Protein AF-A0A662IWZ7-F1 (afdb_monomer_lite)

Foldseek 3Di:
DPDPVPPPPPPDDPDDDDDPVLLLVVLQVVDDLVVVCVVRVHDSVSVVVVCVVVVPDRPPPD

Secondary structure (DSSP, 8-state):
--STTSS----SPPPPP--HHHHHHHHHTT--HHHHHHHTTS-HHHHHHHHHHTTPPP----

pLDDT: mean 76.04, std 14.97, range [43.09, 89.69]

Sequence (62 aa):
MERARREGKRVGRPKKEVSKARVEEYLKKGLSLSAISKILGVSPKTLKRRIEEWRLKRASLR

Structure (mmCIF, N/CA/C/O backbone):
data_AF-A0A662IWZ7-F1
#
_entry.id   AF-A0A662IWZ7-F1
#
loop_
_atom_site.group_PDB
_atom_site.id
_atom_site.type_symbol
_atom_site.label_atom_id
_atom_site.label_alt_id
_atom_site.label_comp_id
_atom_site.label_asym_id
_atom_site.label_entity_id
_atom_site.label_seq_id
_atom_site.pdbx_PDB_ins_code
_atom_site.Cartn_x
_atom_site.Cartn_y
_atom_site.Cartn_z
_atom_site.occupancy
_atom_site.B_iso_or_equiv
_atom_site.auth_seq_id
_atom_site.auth_comp_id
_atom_site.auth_asym_id
_atom_site.auth_atom_id
_atom_site.pdbx_PDB_model_num
ATOM 1 N N . MET A 1 1 ? 33.788 1.310 -27.466 1.00 57.34 1 MET A N 1
ATOM 2 C CA . MET A 1 1 ? 33.034 0.826 -26.283 1.00 57.34 1 MET A CA 1
ATOM 3 C C . MET A 1 1 ? 32.378 1.967 -25.474 1.00 57.34 1 MET A C 1
ATOM 5 O O . MET A 1 1 ? 32.229 1.832 -24.268 1.00 57.34 1 MET A O 1
ATOM 9 N N . GLU A 1 2 ? 31.917 3.074 -26.087 1.00 55.53 2 GLU A N 1
ATOM 10 C CA . GLU A 1 2 ? 31.692 4.318 -25.307 1.00 55.53 2 GLU A CA 1
ATOM 11 C C . GLU A 1 2 ? 30.305 4.986 -25.434 1.00 55.53 2 GLU A C 1
ATOM 13 O O . GLU A 1 2 ? 30.019 5.940 -24.721 1.00 55.53 2 GLU A O 1
ATOM 18 N N . ARG A 1 3 ? 29.390 4.490 -26.284 1.00 46.66 3 ARG A N 1
ATOM 19 C CA . ARG A 1 3 ? 28.096 5.174 -26.537 1.00 46.66 3 ARG A CA 1
ATOM 20 C C . ARG A 1 3 ? 26.873 4.569 -25.842 1.00 46.66 3 ARG A C 1
ATOM 22 O O . ARG A 1 3 ? 25.863 5.246 -25.712 1.00 46.66 3 ARG A O 1
ATOM 29 N N . ALA A 1 4 ? 26.963 3.342 -25.329 1.00 50.91 4 ALA A N 1
ATOM 30 C CA . ALA A 1 4 ? 25.821 2.661 -24.705 1.00 50.91 4 ALA A CA 1
ATOM 31 C C . ALA A 1 4 ? 25.572 3.061 -23.236 1.00 50.91 4 ALA A C 1
ATOM 33 O O . ALA A 1 4 ? 24.522 2.750 -22.688 1.00 50.91 4 ALA A O 1
ATOM 34 N N . ARG A 1 5 ? 26.517 3.762 -22.588 1.00 53.25 5 ARG A N 1
ATOM 35 C CA . ARG A 1 5 ? 26.382 4.217 -21.189 1.00 53.25 5 ARG A CA 1
ATOM 36 C C . ARG A 1 5 ? 25.748 5.608 -21.050 1.00 53.25 5 ARG A C 1
ATOM 38 O O . ARG A 1 5 ? 25.438 6.013 -19.936 1.00 53.25 5 ARG A O 1
ATOM 45 N N . ARG A 1 6 ? 25.576 6.346 -22.158 1.00 51.38 6 ARG A N 1
ATOM 46 C CA . ARG A 1 6 ? 25.120 7.751 -22.150 1.00 51.38 6 ARG A CA 1
ATOM 47 C C . ARG A 1 6 ? 23.598 7.892 -22.137 1.00 51.38 6 ARG A C 1
ATOM 49 O O . ARG A 1 6 ? 23.075 8.846 -21.573 1.00 51.38 6 ARG A O 1
ATOM 56 N N . GLU A 1 7 ? 22.882 6.916 -22.683 1.00 52.50 7 GLU A N 1
ATOM 57 C CA . GLU A 1 7 ? 21.450 6.775 -22.448 1.00 52.50 7 GLU A CA 1
ATOM 58 C C . GLU A 1 7 ? 21.272 5.954 -21.174 1.00 52.50 7 GLU A C 1
ATOM 60 O O . GLU A 1 7 ? 21.215 4.728 -21.219 1.00 52.50 7 GLU A O 1
ATOM 65 N N . GLY A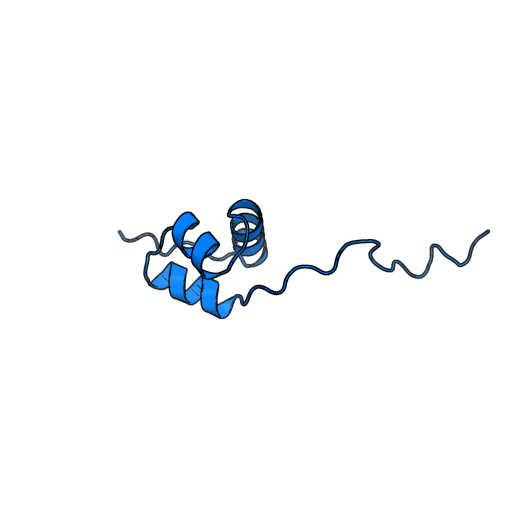 1 8 ? 21.214 6.616 -20.019 1.00 48.34 8 GLY A N 1
ATOM 66 C CA . GLY A 1 8 ? 20.849 6.000 -18.742 1.00 48.34 8 GLY A CA 1
ATOM 67 C C . GLY A 1 8 ? 19.398 5.504 -18.736 1.00 48.34 8 GLY A C 1
ATOM 68 O O . GLY A 1 8 ? 18.595 5.921 -17.903 1.00 48.34 8 GLY A O 1
ATOM 69 N N . LYS A 1 9 ? 19.025 4.636 -19.682 1.00 55.75 9 LYS A N 1
ATOM 70 C CA . LYS A 1 9 ? 17.755 3.920 -19.698 1.00 55.75 9 LYS A CA 1
ATOM 71 C C . LYS A 1 9 ? 17.755 3.080 -18.433 1.00 55.75 9 LYS A C 1
ATOM 73 O O . LYS A 1 9 ? 18.570 2.173 -18.300 1.00 55.75 9 LYS A O 1
ATOM 78 N N . ARG A 1 10 ? 16.905 3.438 -17.463 1.00 58.34 10 ARG A N 1
ATOM 79 C CA . ARG A 1 10 ? 16.730 2.683 -16.213 1.00 58.34 10 ARG A CA 1
ATOM 80 C C . ARG A 1 10 ? 16.511 1.213 -16.57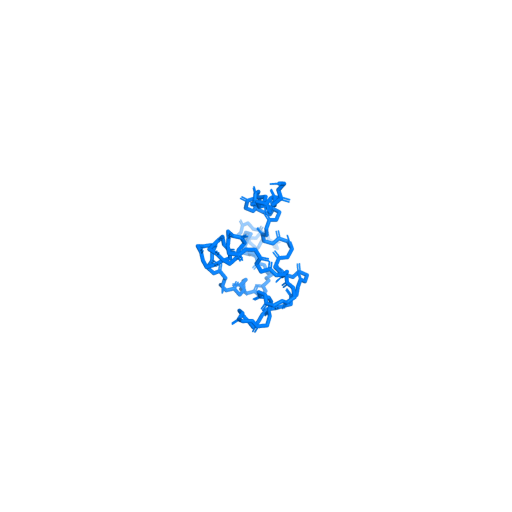1 1.00 58.34 10 ARG A C 1
ATOM 82 O O . ARG A 1 10 ? 15.416 0.841 -16.981 1.00 58.34 10 ARG A O 1
ATOM 89 N N . VAL A 1 11 ? 17.548 0.392 -16.417 1.00 55.84 11 VAL A N 1
ATOM 90 C CA . VAL A 1 11 ? 17.483 -1.059 -16.601 1.00 55.84 11 VAL A CA 1
ATOM 91 C C . VAL A 1 11 ? 16.727 -1.613 -15.398 1.00 55.84 11 VAL A C 1
ATOM 93 O O . VAL A 1 11 ? 17.301 -1.929 -14.360 1.00 55.84 11 VAL A O 1
ATOM 96 N N . GLY A 1 12 ? 15.401 -1.609 -15.475 1.00 65.06 12 GLY A N 1
ATOM 97 C CA . GLY A 1 12 ? 14.544 -2.076 -14.397 1.00 65.06 12 GLY A CA 1
ATOM 98 C C . GLY A 1 12 ? 13.128 -2.350 -14.876 1.00 65.06 12 GLY A C 1
ATOM 99 O O . GLY A 1 12 ? 12.650 -1.739 -15.830 1.00 65.06 12 GLY A O 1
ATOM 100 N N . ARG A 1 13 ? 12.441 -3.271 -14.190 1.00 57.41 13 ARG A N 1
ATOM 101 C CA . ARG A 1 13 ? 11.023 -3.561 -14.435 1.00 57.41 13 ARG A CA 1
ATOM 102 C C . ARG A 1 13 ? 10.215 -2.263 -14.294 1.00 57.41 13 ARG A C 1
ATOM 104 O O . 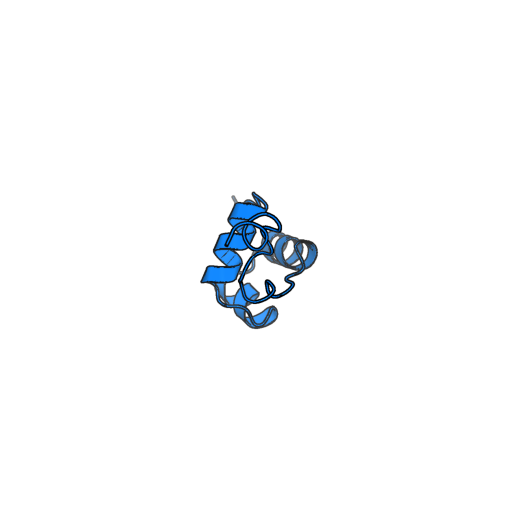ARG A 1 13 ? 10.411 -1.564 -13.292 1.00 57.41 13 ARG A O 1
ATOM 111 N N . PRO A 1 14 ? 9.304 -1.943 -15.232 1.00 67.06 14 PRO A N 1
ATOM 112 C CA . PRO A 1 14 ? 8.426 -0.787 -15.090 1.00 67.06 14 PRO A CA 1
ATOM 113 C C . PRO A 1 14 ? 7.732 -0.839 -13.725 1.00 67.06 14 PRO A C 1
ATOM 115 O O . PRO A 1 14 ? 7.253 -1.892 -13.287 1.00 67.06 14 PRO A O 1
ATOM 118 N N . LYS A 1 15 ? 7.749 0.289 -13.002 1.00 66.44 15 LYS A N 1
ATOM 119 C CA . LYS A 1 15 ? 7.098 0.378 -11.692 1.00 66.44 15 LYS A CA 1
ATOM 120 C C . LYS A 1 15 ? 5.614 0.078 -11.907 1.00 66.44 15 LYS A C 1
ATOM 122 O O . LYS A 1 15 ? 4.982 0.717 -12.736 1.00 66.44 15 LYS A O 1
ATOM 127 N N . LYS A 1 16 ? 5.054 -0.862 -11.136 1.00 69.62 16 LYS A N 1
ATOM 128 C CA . LYS A 1 16 ? 3.602 -1.098 -11.116 1.00 69.62 16 LYS A CA 1
ATOM 129 C C . LYS A 1 16 ? 2.914 0.248 -10.862 1.00 69.62 16 LYS A C 1
ATOM 131 O O . LYS A 1 16 ? 3.316 0.955 -9.933 1.00 69.62 16 LYS A O 1
ATOM 136 N N . GLU A 1 17 ? 1.932 0.626 -11.660 1.00 72.12 17 GLU A N 1
ATOM 137 C CA . GLU A 1 17 ? 1.219 1.877 -11.425 1.00 72.12 17 GLU A CA 1
ATOM 138 C C . GLU A 1 17 ? 0.329 1.702 -10.197 1.00 72.12 17 GLU A C 1
ATOM 140 O O . GLU A 1 17 ? -0.489 0.790 -10.123 1.00 72.12 17 GLU A O 1
ATOM 145 N N . VAL A 1 18 ? 0.547 2.527 -9.175 1.00 80.00 18 VAL A N 1
ATOM 146 C CA . VAL A 1 18 ? -0.389 2.630 -8.056 1.00 80.00 18 VAL A CA 1
ATOM 147 C C . VAL A 1 18 ? -0.834 4.062 -7.974 1.00 80.00 18 VAL A C 1
ATOM 149 O O . VAL A 1 18 ? -0.016 4.968 -7.824 1.00 80.00 18 VAL A O 1
ATOM 152 N N . SER A 1 19 ? -2.144 4.244 -8.064 1.00 84.75 19 SER A N 1
ATOM 153 C CA . SER A 1 19 ? -2.780 5.545 -7.997 1.00 84.75 19 SER A CA 1
ATOM 154 C C . SER A 1 19 ? -2.604 6.128 -6.597 1.00 84.75 19 SER A C 1
ATOM 156 O O . SER A 1 19 ? -3.202 5.642 -5.634 1.00 84.75 19 SER A O 1
ATOM 158 N N . LYS A 1 20 ? -1.805 7.196 -6.489 1.00 84.81 20 LYS A N 1
ATOM 159 C CA . LYS A 1 20 ? -1.627 7.966 -5.248 1.00 84.81 20 LYS A CA 1
ATOM 160 C C . LYS A 1 20 ? -2.969 8.385 -4.645 1.00 84.81 20 LYS A C 1
ATOM 162 O O . LYS A 1 20 ? -3.167 8.216 -3.449 1.00 84.81 20 LYS A O 1
ATOM 167 N N . ALA A 1 21 ? -3.897 8.846 -5.487 1.00 86.50 21 ALA A N 1
ATOM 168 C CA . ALA A 1 21 ? -5.222 9.306 -5.073 1.00 86.50 21 ALA A CA 1
ATOM 169 C C . ALA A 1 21 ? -6.009 8.233 -4.300 1.00 86.50 21 ALA A C 1
ATOM 171 O O . ALA A 1 21 ? -6.517 8.502 -3.218 1.00 86.50 21 ALA A O 1
ATOM 172 N N . ARG A 1 22 ? -6.029 6.987 -4.800 1.00 88.44 22 ARG A N 1
ATOM 173 C CA . ARG A 1 22 ? -6.697 5.868 -4.116 1.00 88.44 22 ARG A CA 1
ATOM 174 C C . ARG A 1 22 ? -6.045 5.557 -2.772 1.00 88.44 22 ARG A C 1
ATOM 176 O O . ARG A 1 22 ? -6.741 5.343 -1.789 1.00 88.44 22 ARG A O 1
ATOM 183 N N . VAL A 1 23 ? -4.710 5.544 -2.717 1.00 87.81 23 VAL A N 1
ATOM 184 C CA . VAL A 1 23 ? -3.977 5.309 -1.461 1.00 87.81 23 VAL A CA 1
ATOM 185 C C . VAL A 1 23 ? -4.303 6.392 -0.435 1.00 87.81 23 VAL A C 1
ATOM 187 O O . VAL A 1 23 ? -4.576 6.065 0.714 1.00 87.81 23 VAL A O 1
ATOM 190 N N . GLU A 1 24 ? -4.312 7.659 -0.844 1.00 88.06 24 GLU A N 1
ATOM 191 C CA . GLU A 1 24 ? -4.661 8.779 0.029 1.00 88.06 24 GLU A CA 1
ATOM 192 C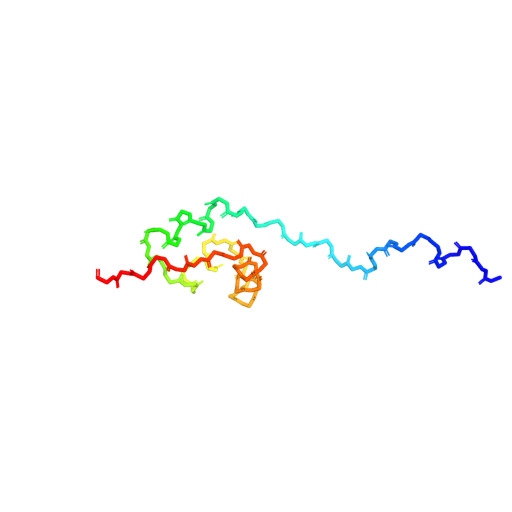 C . GLU A 1 24 ? -6.106 8.687 0.537 1.00 88.06 24 GLU A C 1
ATOM 194 O O . GLU A 1 24 ? -6.339 8.857 1.732 1.00 88.06 24 GLU A O 1
ATOM 199 N N . GLU A 1 25 ? -7.065 8.357 -0.330 1.00 89.56 25 GLU A N 1
ATOM 200 C CA . GLU A 1 25 ? -8.464 8.169 0.061 1.00 89.56 25 GLU A CA 1
ATOM 201 C C . GLU A 1 25 ? -8.612 7.065 1.117 1.00 89.56 25 GLU A C 1
ATOM 203 O O . GLU A 1 25 ? -9.255 7.267 2.147 1.00 89.56 25 GLU A O 1
ATOM 208 N N . TYR A 1 26 ? -7.963 5.914 0.919 1.00 88.94 26 TYR A N 1
ATOM 209 C CA . TYR A 1 26 ? -8.017 4.827 1.895 1.00 88.94 26 TYR A CA 1
ATOM 210 C C . TYR A 1 26 ? -7.295 5.156 3.205 1.00 88.94 26 TYR A C 1
ATOM 212 O O . TYR A 1 26 ? -7.724 4.707 4.269 1.00 88.94 26 TYR A O 1
ATOM 220 N N . LEU A 1 27 ? -6.222 5.949 3.149 1.00 85.81 27 LEU A N 1
ATOM 221 C CA . LEU A 1 27 ? -5.553 6.456 4.347 1.00 85.81 27 LEU A CA 1
ATOM 222 C C . LEU A 1 27 ? -6.452 7.428 5.123 1.00 85.81 27 LEU A C 1
ATOM 224 O O . LEU A 1 27 ? -6.498 7.332 6.347 1.00 85.81 27 LEU A O 1
ATOM 228 N N . LYS A 1 28 ? -7.193 8.312 4.437 1.00 86.25 28 LYS A N 1
ATOM 229 C CA . LYS A 1 28 ? -8.194 9.207 5.053 1.00 86.25 28 LYS A CA 1
ATOM 230 C C . LYS A 1 28 ? -9.350 8.428 5.677 1.00 86.25 28 LYS A C 1
ATOM 232 O O . LYS A 1 28 ? -9.798 8.773 6.761 1.00 86.25 28 LYS A O 1
ATOM 237 N N . LYS A 1 29 ? -9.776 7.337 5.035 1.00 87.50 29 LYS A N 1
ATOM 238 C CA . LYS A 1 29 ? -10.774 6.391 5.563 1.00 87.50 29 LYS A CA 1
ATOM 239 C C . LYS A 1 29 ? -10.260 5.545 6.744 1.00 87.50 29 LYS A C 1
ATOM 241 O O . LYS A 1 29 ? -10.996 4.707 7.249 1.00 87.50 29 LYS A O 1
ATOM 246 N N . GLY A 1 30 ? -9.004 5.714 7.168 1.00 86.38 30 GLY A N 1
ATOM 247 C CA . GLY A 1 30 ? -8.433 5.008 8.318 1.00 86.38 30 GLY A CA 1
ATOM 248 C C . GLY A 1 30 ? -8.064 3.545 8.056 1.00 86.38 30 GLY A C 1
ATOM 249 O O . GLY A 1 30 ? -7.774 2.810 9.003 1.00 86.38 30 GLY A O 1
ATOM 250 N N . LEU A 1 31 ? -8.029 3.091 6.796 1.00 86.38 31 LEU A N 1
ATOM 251 C CA . LEU A 1 31 ? -7.694 1.698 6.507 1.00 86.38 31 LEU A CA 1
ATOM 252 C C . LEU A 1 31 ? -6.252 1.360 6.909 1.00 86.38 31 LEU A C 1
ATOM 254 O O . LEU A 1 31 ? -5.314 2.167 6.859 1.00 86.38 31 LEU A O 1
ATOM 258 N N . SER A 1 32 ? -6.059 0.099 7.293 1.00 87.75 32 SER A N 1
ATOM 259 C CA . SER A 1 32 ? -4.728 -0.439 7.543 1.00 87.75 32 SER A CA 1
ATOM 260 C C . SER A 1 32 ? -3.950 -0.598 6.238 1.00 87.75 32 SER A C 1
ATOM 262 O O . SER A 1 32 ? -4.507 -0.923 5.191 1.00 87.75 32 SER A O 1
ATOM 264 N N . LEU A 1 33 ? -2.626 -0.432 6.301 1.00 84.50 33 LEU A N 1
ATOM 265 C CA . LEU A 1 33 ? -1.755 -0.649 5.141 1.00 84.50 33 LEU A CA 1
ATOM 266 C C . LEU A 1 33 ? -1.916 -2.058 4.557 1.00 84.50 33 LEU A C 1
ATOM 268 O O . LEU A 1 33 ? -1.821 -2.233 3.347 1.00 84.50 33 LEU A O 1
ATOM 272 N N . SER A 1 34 ? -2.203 -3.049 5.407 1.00 87.00 34 SER A N 1
ATOM 273 C CA . SER A 1 34 ? -2.464 -4.425 4.983 1.00 87.00 34 SER A CA 1
ATOM 274 C C . SER A 1 34 ? -3.751 -4.524 4.154 1.00 87.00 34 SER A C 1
ATOM 276 O O . SER A 1 34 ? -3.728 -5.085 3.059 1.00 87.00 34 SER A O 1
ATOM 278 N N . ALA A 1 35 ? -4.845 -3.894 4.595 1.00 88.88 35 ALA A N 1
ATOM 279 C CA . ALA A 1 35 ? -6.091 -3.843 3.828 1.00 88.88 35 ALA A CA 1
ATOM 280 C C . ALA A 1 35 ? -5.906 -3.112 2.489 1.00 88.88 35 ALA A C 1
ATOM 282 O O . ALA A 1 35 ? -6.264 -3.642 1.439 1.00 88.88 35 ALA A O 1
ATOM 283 N N . ILE A 1 36 ? -5.247 -1.950 2.505 1.00 89.12 36 ILE A N 1
ATOM 284 C CA . ILE A 1 36 ? -4.948 -1.169 1.295 1.00 89.12 36 ILE A CA 1
ATOM 285 C C . ILE A 1 36 ? -4.095 -1.985 0.314 1.00 89.12 36 ILE A C 1
ATOM 287 O O . ILE A 1 36 ? -4.330 -1.957 -0.893 1.00 89.12 36 ILE A O 1
ATOM 291 N N . SER A 1 37 ? -3.124 -2.747 0.823 1.00 89.62 37 SER A N 1
ATOM 292 C CA . SER A 1 37 ? -2.256 -3.595 0.003 1.00 89.62 37 SER A CA 1
ATOM 293 C C . SER A 1 37 ? -3.030 -4.709 -0.715 1.00 89.62 37 SER A C 1
ATOM 295 O O . SER A 1 37 ? -2.798 -4.939 -1.903 1.00 89.62 37 SER A O 1
ATOM 297 N N . LYS A 1 38 ? -4.016 -5.319 -0.039 1.00 89.69 38 LYS A N 1
ATOM 298 C CA . LYS A 1 38 ? -4.914 -6.330 -0.618 1.00 89.69 38 LYS A CA 1
ATOM 299 C C . LYS A 1 38 ? -5.830 -5.728 -1.682 1.00 89.69 38 LYS A C 1
ATOM 301 O O . LYS A 1 38 ? -5.893 -6.261 -2.783 1.00 89.69 38 LYS A O 1
ATOM 306 N N . ILE A 1 39 ? -6.464 -4.590 -1.387 1.00 89.06 39 ILE A N 1
ATOM 307 C CA . ILE A 1 39 ? -7.372 -3.890 -2.315 1.00 89.06 39 ILE A CA 1
ATOM 308 C C . ILE A 1 39 ? -6.646 -3.486 -3.604 1.00 89.06 39 ILE A C 1
ATOM 310 O O . ILE A 1 39 ? -7.186 -3.605 -4.699 1.00 89.06 39 ILE A O 1
ATOM 314 N N . LEU A 1 40 ? -5.407 -3.006 -3.482 1.00 85.69 40 LEU A N 1
ATOM 315 C CA . LEU A 1 40 ? -4.616 -2.532 -4.618 1.00 85.69 40 LEU A CA 1
ATOM 316 C C . LEU A 1 40 ? -3.776 -3.632 -5.286 1.00 85.69 40 LEU A C 1
ATOM 318 O O . LEU A 1 40 ? -3.066 -3.343 -6.250 1.00 85.69 40 LEU A O 1
ATOM 322 N N . GLY A 1 41 ? -3.804 -4.871 -4.783 1.00 86.19 41 GLY A N 1
ATOM 323 C CA . GLY A 1 41 ? -3.029 -5.984 -5.344 1.00 86.19 41 GLY A CA 1
ATOM 324 C C . GLY A 1 41 ? -1.514 -5.729 -5.357 1.00 86.19 41 GLY A C 1
ATOM 325 O O . GLY A 1 41 ? -0.803 -6.100 -6.306 1.00 86.19 41 GLY A O 1
ATOM 326 N N . VAL A 1 42 ? -1.006 -5.042 -4.329 1.00 87.12 42 VAL A N 1
ATOM 327 C CA . VAL A 1 42 ? 0.418 -4.718 -4.172 1.00 87.12 42 VAL A CA 1
ATOM 328 C C . VAL A 1 42 ? 0.948 -5.203 -2.838 1.00 87.12 42 VAL A C 1
ATOM 330 O O . VAL A 1 42 ? 0.221 -5.290 -1.861 1.00 87.12 42 VAL A O 1
ATOM 333 N N . SER A 1 43 ? 2.250 -5.477 -2.770 1.00 85.94 43 SE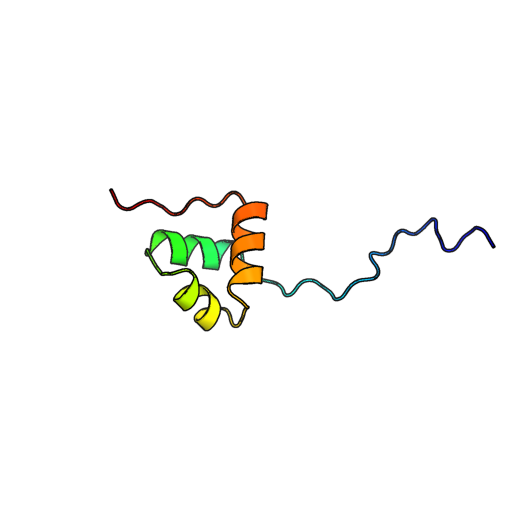R A N 1
ATOM 334 C CA . SER A 1 43 ? 2.875 -5.823 -1.496 1.00 85.94 43 SER A CA 1
ATOM 335 C C . SER A 1 43 ? 2.838 -4.622 -0.534 1.00 85.94 43 SER A C 1
ATOM 337 O O . SER A 1 43 ? 3.092 -3.488 -0.969 1.00 85.94 43 SER A O 1
ATOM 339 N N . PRO A 1 44 ? 2.622 -4.839 0.777 1.00 85.94 44 PRO A N 1
ATOM 340 C CA . PRO A 1 44 ? 2.708 -3.783 1.786 1.00 85.94 44 PRO A CA 1
ATOM 341 C C . PRO A 1 44 ? 4.068 -3.067 1.778 1.00 85.94 44 PRO A C 1
ATOM 343 O O . PRO A 1 44 ? 4.128 -1.866 2.037 1.00 85.94 44 PRO A O 1
ATOM 346 N N . LYS A 1 45 ? 5.156 -3.749 1.383 1.00 88.31 45 LYS A N 1
ATOM 347 C CA . LYS A 1 45 ? 6.483 -3.132 1.202 1.00 88.31 45 LYS A CA 1
ATOM 348 C C . LYS A 1 45 ? 6.479 -2.089 0.082 1.00 88.31 45 LYS A C 1
ATOM 350 O O . LYS A 1 45 ? 7.032 -1.002 0.242 1.00 88.31 45 LYS A O 1
ATOM 355 N N . THR A 1 46 ? 5.835 -2.396 -1.046 1.00 87.38 46 THR A N 1
ATOM 356 C CA . THR A 1 46 ? 5.698 -1.454 -2.165 1.00 87.38 46 THR A CA 1
ATOM 357 C C . THR A 1 46 ? 4.804 -0.280 -1.780 1.00 87.38 46 THR A C 1
ATOM 359 O O . THR A 1 46 ? 5.103 0.856 -2.136 1.00 87.38 46 THR A O 1
ATOM 362 N N . LEU A 1 47 ? 3.732 -0.538 -1.029 1.00 87.31 47 LEU A N 1
ATOM 363 C CA . LEU A 1 47 ? 2.845 0.509 -0.535 1.00 87.31 47 LEU A CA 1
ATOM 364 C C . LEU A 1 47 ? 3.575 1.458 0.429 1.00 87.31 47 LEU A C 1
ATOM 366 O O . LEU A 1 47 ? 3.518 2.666 0.229 1.00 87.31 47 LEU A O 1
ATOM 370 N N . LYS A 1 48 ? 4.327 0.930 1.405 1.00 87.00 48 LYS A N 1
ATOM 371 C CA . LYS A 1 48 ? 5.121 1.729 2.357 1.00 87.00 48 LYS A CA 1
ATOM 372 C C . LYS A 1 48 ? 6.130 2.630 1.642 1.00 87.00 48 LYS A C 1
ATOM 374 O O . LYS A 1 48 ? 6.172 3.824 1.912 1.00 87.00 48 LYS A O 1
ATOM 379 N N . ARG A 1 49 ? 6.881 2.075 0.684 1.00 87.31 49 ARG A N 1
ATOM 380 C CA . ARG A 1 49 ? 7.844 2.843 -0.121 1.00 87.31 49 ARG A CA 1
ATOM 381 C C . ARG A 1 49 ? 7.171 3.986 -0.884 1.00 87.31 49 ARG A C 1
ATOM 383 O O . ARG A 1 49 ? 7.698 5.087 -0.907 1.00 87.31 49 ARG A O 1
ATOM 390 N N . ARG A 1 50 ? 5.990 3.749 -1.464 1.00 86.31 50 ARG A N 1
ATOM 391 C CA . ARG A 1 50 ? 5.240 4.800 -2.171 1.00 86.31 50 ARG A CA 1
ATOM 392 C C . ARG A 1 50 ? 4.688 5.873 -1.240 1.00 86.31 50 ARG A C 1
ATOM 394 O O . ARG A 1 50 ? 4.718 7.043 -1.590 1.00 86.31 50 ARG A O 1
ATOM 401 N N . ILE A 1 51 ? 4.201 5.486 -0.064 1.00 86.94 51 ILE A N 1
ATOM 402 C CA . ILE A 1 51 ? 3.733 6.430 0.960 1.00 86.94 51 ILE A CA 1
ATOM 403 C C . ILE A 1 51 ? 4.871 7.370 1.375 1.00 86.94 51 ILE A C 1
ATOM 405 O O . ILE A 1 51 ? 4.651 8.576 1.471 1.00 86.94 51 ILE A O 1
ATOM 409 N N . GLU A 1 52 ? 6.082 6.835 1.541 1.00 87.00 52 GLU A N 1
ATOM 410 C CA . GLU A 1 52 ? 7.293 7.610 1.826 1.00 87.00 52 GLU A CA 1
ATOM 411 C C . GLU A 1 52 ? 7.701 8.509 0.646 1.00 87.00 52 GLU A C 1
ATOM 413 O O . GLU A 1 52 ? 7.880 9.711 0.843 1.00 87.00 52 GLU A O 1
ATOM 418 N N . GLU A 1 53 ? 7.740 7.979 -0.589 1.00 87.31 53 GLU A N 1
ATOM 419 C CA . GLU A 1 53 ? 8.001 8.765 -1.814 1.00 87.31 53 GLU A CA 1
ATOM 420 C C . GLU A 1 53 ? 6.999 9.928 -1.973 1.00 87.31 53 GLU A C 1
ATOM 4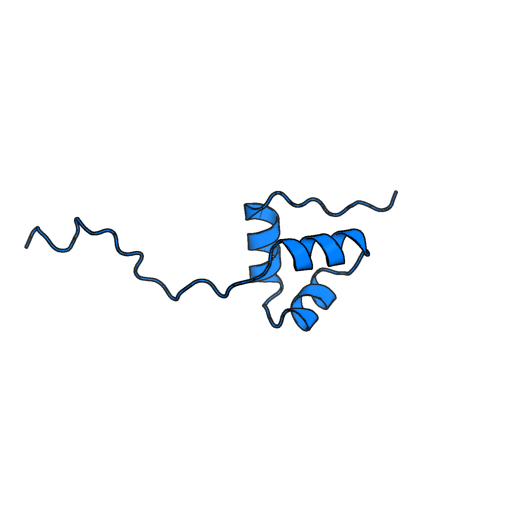22 O O . GLU A 1 53 ? 7.357 11.004 -2.447 1.00 87.31 53 GLU A O 1
ATOM 427 N N . TRP A 1 54 ? 5.743 9.739 -1.560 1.00 87.75 54 TRP A N 1
ATOM 428 C CA . TRP A 1 54 ? 4.687 10.749 -1.656 1.00 87.75 54 TRP A CA 1
ATOM 429 C C . TRP A 1 54 ? 4.524 11.624 -0.412 1.00 87.75 54 TRP A C 1
ATOM 431 O O . TRP A 1 54 ? 3.664 12.508 -0.430 1.00 87.75 54 TRP A O 1
ATOM 441 N N . ARG A 1 55 ? 5.306 11.379 0.650 1.00 84.12 55 ARG A N 1
ATOM 442 C CA . ARG A 1 55 ? 5.186 12.031 1.967 1.00 84.12 55 ARG A CA 1
ATOM 443 C C . ARG A 1 55 ? 3.754 12.031 2.522 1.00 84.12 55 ARG A C 1
ATOM 445 O O . ARG A 1 55 ? 3.345 12.965 3.210 1.00 84.12 55 ARG A O 1
ATOM 452 N N . LEU A 1 56 ? 2.985 10.979 2.238 1.00 82.12 56 LEU A N 1
ATOM 453 C CA . LEU A 1 56 ? 1.638 10.829 2.783 1.00 82.12 56 LEU A CA 1
ATOM 454 C C . LEU A 1 56 ? 1.749 10.448 4.260 1.00 82.12 56 LEU A C 1
ATOM 456 O O . LEU A 1 56 ? 2.299 9.402 4.603 1.00 82.12 56 LEU A O 1
ATOM 460 N N . LYS A 1 57 ? 1.217 11.284 5.150 1.00 69.81 57 LYS A N 1
ATOM 461 C CA . LYS A 1 57 ? 1.048 10.912 6.554 1.00 69.81 57 LYS A CA 1
ATOM 462 C C . LYS A 1 57 ? -0.275 10.180 6.709 1.00 69.81 57 LYS A C 1
ATOM 464 O O . LYS A 1 57 ? -1.280 10.560 6.110 1.00 69.81 57 LYS A O 1
ATOM 469 N N . ARG A 1 58 ? -0.286 9.137 7.541 1.00 67.19 58 ARG A N 1
ATOM 470 C CA . ARG A 1 58 ? -1.550 8.665 8.107 1.00 67.19 58 ARG A CA 1
ATOM 471 C C . ARG A 1 58 ? -2.173 9.855 8.825 1.00 67.19 58 ARG A C 1
ATOM 473 O O . ARG A 1 58 ? -1.493 10.483 9.637 1.00 67.19 58 ARG A O 1
ATOM 480 N N . ALA A 1 59 ? -3.430 10.154 8.513 1.00 62.44 59 ALA A N 1
ATOM 481 C CA . ALA A 1 59 ? -4.245 10.941 9.417 1.00 62.44 59 ALA A CA 1
ATOM 482 C C . ALA A 1 59 ? -4.297 10.118 10.705 1.00 62.44 59 ALA A C 1
ATOM 484 O O . ALA A 1 59 ? -4.947 9.076 10.764 1.00 62.44 59 ALA A O 1
ATOM 485 N N . SER A 1 60 ? -3.453 10.479 11.668 1.00 50.50 60 SER A N 1
ATOM 486 C CA . SER A 1 60 ? -3.532 9.915 13.000 1.00 50.50 60 SER A CA 1
ATOM 487 C C . SER A 1 60 ? -4.908 10.327 13.495 1.00 50.50 60 SER A C 1
ATOM 489 O O . SER A 1 60 ? -5.121 11.516 13.716 1.00 50.50 60 SER A O 1
ATOM 491 N N . LEU A 1 61 ? -5.850 9.382 13.579 1.00 51.25 61 LEU A N 1
ATOM 492 C CA . LEU A 1 61 ? -7.015 9.580 14.429 1.00 51.25 61 LEU A CA 1
ATOM 493 C C . LEU A 1 61 ? -6.439 9.841 15.823 1.00 51.25 61 LEU A C 1
ATOM 495 O O . LEU A 1 61 ? -5.803 8.959 16.405 1.00 51.25 61 LEU A O 1
ATOM 499 N N . ARG A 1 62 ? -6.550 11.085 16.267 1.00 43.09 62 ARG A N 1
ATOM 500 C CA . ARG A 1 62 ? -6.423 11.477 17.660 1.00 43.09 62 ARG A CA 1
ATOM 501 C C . ARG A 1 62 ? -7.818 11.828 18.138 1.00 43.09 62 ARG A C 1
ATOM 503 O O . ARG A 1 62 ? -8.571 12.381 17.306 1.00 43.09 62 ARG A O 1
#

Radius of gyration: 16.19 Å; chains: 1; bounding box: 44×18×44 Å

=== Feature glossary ===
The features interleaved in this record are:

— What the protein is —

Sequence gives the chain of amino acids in standard one-letter code (A=alanine, C=cysteine, …, Y=tyrosine), read N→C. It is the only feature that is directly encoded by the gene; all structural features are derived from the folded form of this sequence.

Database cross-references. InterPro integrates a dozen domain/family signature databases into unified entries with residue-range hits. GO terms attach function/process/location labels with evidence codes. CATH codes position the fold in a four-level structural taxonomy. Organism is the NCBI-taxonomy species name.

— Where its atoms are —

Atomic coordinates in PDBx/mmCIF format — the same representation the Protein Data Bank distributes. Each line of the _atom_site loop places one backbone atom in Cartesian space (units: ångströms, origin: arbitrary).

The six renders are orthographic views along the three Cartesian axes in both directions. Representation (cartoon, sticks, or surface) and color scheme (sequence-rainbow or by-chain) vary across proteins so the training set covers all the common visualization conventions.

— Local backbone conformation —

Eight-state secondary structure (DSSP): H is the canonical α-helix, G the tighter 3₁₀-helix, I the wider π-helix; E/B are β-structure, T and S are turns and bends, and '-' is everything else. DSSP derives these from the pattern of main-chain N–H···O=C hydrogen bonds, not from the sequence.

P-SEA three-state annotation labels each residue as helix, strand, or coil based purely on the geometry of the Cα trace. It serves as a fallback when the full backbone (and thus DSSP) is unavailable.

The φ/ψ torsion pair specifies the backbone conformation at each residue. φ rotates about the N–Cα bond, ψ about the Cα–C bond. Steric clashes forbid most of the (φ, ψ) plane — the allowed regions (α-helix basin, β-sheet basin, left-handed helix) are the Ramachandran-allowed regions.

— Global shape and packing —

The geometric summary reports three shape descriptors. Rg (radius of gyration) measures how spread out the Cα atoms are about their centre of mass; compact globular proteins have small Rg, elongated or unfolded ones large. Cα contacts (<8 Å, |i−j|>4) count long-range residue pairs in spatial proximity — high for tightly packed folds, near zero for rods or random coil. The bounding-box extents give the protein's footprint along x, y, z in Å.

Solvent-accessible surface area (SASA) is the area in Å² traced out by the centre of a 1.4 Å probe sphere (a water molecule) rolled over the protein's van der Waals surface (Shrake–Rupley / Lee–Richards construction). Buried residues have near-zero SASA; fully exposed residues can exceed 200 Å². The total SASA scales roughly with the number of surface residues.

The contact map is a binary N×N matrix image: pixel (i, j) is dark where Cα_i and Cα_j are within 8 Å and |i−j|>4. Because the |i−j|>4 filter removes local helical contacts, off-diagonal stripes parallel to the main diagonal indicate parallel β-sheets; stripes perpendicular to it indicate antiparallel β-sheets. The Ramachandran plot scatters every residue's (φ, ψ) pair against the sterically allowed regions. The PAE heatmap renders the predicted-aligned-error matrix.

— Structural neighborhood —

3Di is Foldseek's structural alphabet. Each residue is assigned one of twenty discrete states based on how its Cα sits relative to its spatial (not sequential) neighbors. Aligning 3Di strings finds structural homologs roughly as well as full 3D superposition, but orders of magnitude faster.

Nearest PDB neighbors are the top structural matches found by Foldseek when searching this structure against the entire Protein Data Bank. Each hit reports a TM-score (0 to 1; >0.5 almost always implies the same fold) and an E-value. These are *structural* homologs — they may share no detectable sequence similarity.

— Confidence and disorder —

For AlphaFold models, the B-factor field carries pLDDT — the model's own estimate of local accuracy on a 0–100 scale. Regions with pLDDT<50 should be treated as essentially unmodeled; they often correspond to intrinsically disordered segments.

Crystallographic B-factors measure how much each atom's electron density is smeared out, in Å². They rise in mobile loops and surface residues and fall in the buried interior. In AlphaFold models this column is repurposed to hold pLDDT instead.

Predicted aligned error is AlphaFold's pairwise confidence. Unlike pLDDT (per-residue), PAE is per-residue-pair and captures whether two parts of the structure are correctly placed relative to each other. Units are ångströms of expected positional error.